Protein AF-A0A5C5GBD8-F1 (afdb_monomer_lite)

Organism: NCBI:txid2588711

Radius of gyration: 11.94 Å; chains: 1; bounding box: 27×21×32 Å

Sequence (77 aa):
MSWTSVTAEWQVFIRAFCAAFPHLDGEALRRFRGDRAKLVTYLSEAHDLTEAEACETLTDWFDLNGPRILAELARAA

Structure (mmCIF, N/CA/C/O backbone):
data_AF-A0A5C5GBD8-F1
#
_entry.id   AF-A0A5C5GBD8-F1
#
loop_
_atom_site.group_PDB
_atom_site.id
_atom_site.type_symbol
_atom_site.label_atom_id
_atom_site.label_alt_id
_atom_site.label_comp_id
_atom_site.label_asym_id
_atom_site.label_entity_id
_atom_site.label_seq_id
_atom_site.pdbx_PDB_ins_code
_atom_site.Cartn_x
_atom_site.Cartn_y
_atom_site.Cartn_z
_atom_site.occupancy
_atom_site.B_iso_or_equiv
_atom_site.auth_seq_id
_atom_site.auth_comp_id
_atom_site.auth_asym_id
_atom_site.auth_atom_id
_atom_site.pdbx_PDB_model_num
ATOM 1 N N . MET A 1 1 ? 10.951 5.413 -0.463 1.00 83.44 1 MET A N 1
ATOM 2 C CA . MET A 1 1 ? 10.838 5.387 -1.939 1.00 83.44 1 MET A CA 1
ATOM 3 C C . MET A 1 1 ? 9.933 6.529 -2.384 1.00 83.44 1 MET A C 1
ATOM 5 O O . MET A 1 1 ? 9.015 6.878 -1.655 1.00 83.44 1 MET A O 1
ATOM 9 N N . SER A 1 2 ? 10.172 7.149 -3.546 1.00 90.06 2 SER A N 1
ATOM 10 C CA . SER A 1 2 ? 9.258 8.192 -4.030 1.00 90.06 2 SER A CA 1
ATOM 11 C C . SER A 1 2 ? 7.949 7.578 -4.537 1.00 90.06 2 SER A C 1
ATOM 13 O O . SER A 1 2 ? 7.949 6.580 -5.262 1.00 90.06 2 SER A O 1
ATOM 15 N N . TRP A 1 3 ? 6.823 8.203 -4.191 1.00 91.00 3 TRP A N 1
ATOM 16 C CA . TRP A 1 3 ? 5.514 7.776 -4.689 1.00 91.00 3 TRP A CA 1
ATOM 17 C C . TRP A 1 3 ? 5.421 7.883 -6.217 1.00 91.00 3 TRP A C 1
ATOM 19 O O . TRP A 1 3 ? 4.809 7.041 -6.860 1.00 91.00 3 TRP A O 1
ATOM 29 N N . THR A 1 4 ? 6.105 8.859 -6.819 1.00 92.38 4 THR A N 1
ATOM 30 C CA . THR A 1 4 ? 6.184 9.029 -8.278 1.00 92.38 4 THR A CA 1
ATOM 31 C C . THR A 1 4 ? 6.760 7.801 -8.987 1.00 92.38 4 THR A C 1
ATOM 33 O O . THR A 1 4 ? 6.283 7.426 -10.054 1.00 92.38 4 THR A O 1
ATOM 36 N N . SER A 1 5 ? 7.766 7.143 -8.404 1.00 91.12 5 SER A N 1
ATOM 37 C CA . SER A 1 5 ? 8.312 5.900 -8.964 1.00 91.12 5 SER A CA 1
ATOM 38 C C . SER A 1 5 ? 7.329 4.735 -8.844 1.00 91.12 5 SER A C 1
ATOM 40 O O . SER A 1 5 ? 7.238 3.916 -9.754 1.00 91.12 5 SER A O 1
ATOM 42 N N . VAL A 1 6 ? 6.560 4.682 -7.751 1.00 91.44 6 VAL A N 1
ATOM 43 C CA . VAL A 1 6 ? 5.501 3.679 -7.561 1.00 91.44 6 VAL A CA 1
ATOM 44 C C . VAL A 1 6 ? 4.388 3.857 -8.593 1.00 91.44 6 VAL A C 1
ATOM 46 O O . VAL A 1 6 ? 3.928 2.877 -9.172 1.00 91.44 6 VAL A O 1
ATOM 49 N N . THR A 1 7 ? 3.954 5.093 -8.853 1.00 94.38 7 THR A N 1
ATOM 50 C CA . THR A 1 7 ? 2.858 5.358 -9.795 1.00 94.38 7 THR A CA 1
ATOM 51 C C . THR A 1 7 ? 3.260 5.184 -11.257 1.00 94.38 7 THR A C 1
ATOM 53 O O . THR A 1 7 ? 2.415 4.774 -12.053 1.00 94.38 7 THR A O 1
ATOM 56 N N . ALA A 1 8 ? 4.528 5.420 -11.611 1.00 94.56 8 ALA A N 1
ATOM 57 C CA . ALA A 1 8 ? 5.052 5.128 -12.948 1.00 94.56 8 ALA A CA 1
ATOM 58 C 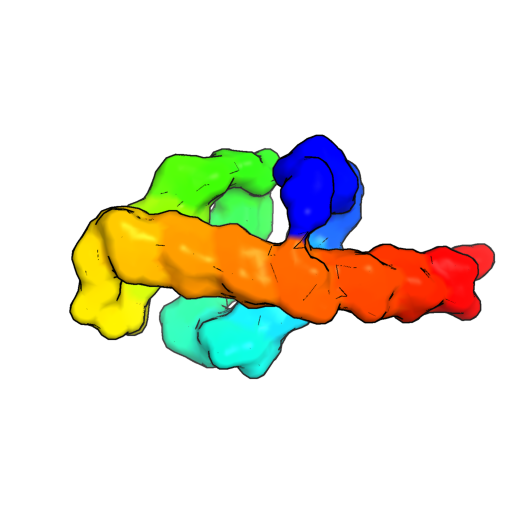C . ALA A 1 8 ? 4.944 3.631 -13.287 1.00 94.56 8 ALA A C 1
ATOM 60 O O . ALA A 1 8 ? 4.461 3.269 -14.357 1.00 94.56 8 ALA A O 1
ATOM 61 N N . GLU A 1 9 ? 5.285 2.766 -12.329 1.00 94.62 9 GLU A N 1
ATOM 62 C CA . GLU A 1 9 ? 5.279 1.305 -12.487 1.00 94.62 9 GLU A CA 1
ATOM 63 C C . GLU A 1 9 ? 4.091 0.638 -11.769 1.00 94.62 9 GLU A C 1
ATOM 65 O O . GLU A 1 9 ? 4.174 -0.502 -11.297 1.00 94.62 9 GLU A O 1
ATOM 70 N N . TRP A 1 10 ? 2.959 1.350 -11.677 1.00 94.38 10 TRP A N 1
ATOM 71 C CA . TRP A 1 10 ? 1.826 1.006 -10.805 1.00 94.38 10 TRP A CA 1
ATOM 72 C C . TRP A 1 10 ? 1.374 -0.451 -10.917 1.00 94.38 10 TRP A C 1
ATOM 74 O O . TRP A 1 10 ? 1.180 -1.123 -9.908 1.00 94.38 10 TRP A O 1
ATOM 84 N N . GLN A 1 11 ? 1.241 -0.964 -12.144 1.00 93.25 11 GLN A N 1
ATOM 85 C CA . GLN A 1 11 ? 0.760 -2.328 -12.400 1.00 93.25 11 GLN A CA 1
ATOM 86 C C . GLN A 1 11 ? 1.685 -3.408 -11.827 1.00 93.25 11 GLN A C 1
ATOM 88 O O . GLN A 1 11 ? 1.223 -4.466 -11.398 1.00 93.25 11 GLN A O 1
ATOM 93 N N . VAL A 1 12 ? 2.991 -3.153 -11.814 1.00 94.44 12 VAL A N 1
ATOM 94 C CA . VAL A 1 12 ? 3.975 -4.091 -11.272 1.00 94.44 12 VAL A CA 1
ATOM 95 C C . VAL A 1 12 ? 3.903 -4.070 -9.753 1.00 94.44 12 VAL A C 1
ATOM 97 O O . VAL A 1 12 ? 3.832 -5.122 -9.115 1.00 94.44 12 VAL A O 1
ATOM 100 N N . PHE A 1 13 ? 3.856 -2.865 -9.188 1.00 95.06 13 PHE A N 1
ATOM 101 C CA . PHE A 1 13 ? 3.788 -2.654 -7.753 1.00 95.06 13 PHE A CA 1
ATOM 102 C C . PHE A 1 13 ? 2.549 -3.277 -7.125 1.00 95.06 13 PHE A C 1
ATOM 104 O O . PHE A 1 13 ? 2.687 -4.039 -6.173 1.00 95.06 13 PHE A O 1
ATOM 111 N N . ILE A 1 14 ? 1.357 -3.047 -7.680 1.00 94.25 14 ILE A N 1
ATOM 112 C CA . ILE A 1 14 ? 0.129 -3.640 -7.130 1.00 94.25 14 ILE A CA 1
ATOM 113 C C . ILE A 1 14 ? 0.112 -5.161 -7.239 1.00 94.25 14 ILE A C 1
ATOM 115 O O . ILE A 1 14 ? -0.448 -5.818 -6.372 1.00 94.25 14 ILE A O 1
ATOM 119 N N . ARG A 1 15 ? 0.738 -5.747 -8.269 1.00 93.81 15 ARG A N 1
ATOM 120 C CA . ARG A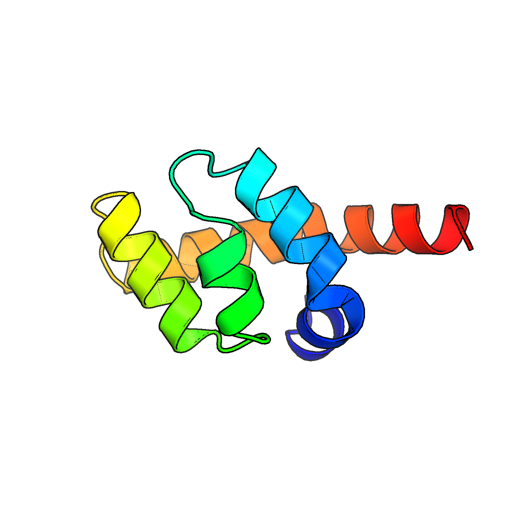 1 15 ? 0.815 -7.206 -8.392 1.00 93.81 15 ARG A CA 1
ATOM 121 C C . ARG A 1 15 ? 1.651 -7.790 -7.258 1.00 93.81 15 ARG A C 1
ATOM 123 O O . ARG A 1 15 ? 1.245 -8.770 -6.643 1.00 93.81 15 ARG A O 1
ATOM 130 N N . ALA A 1 16 ? 2.797 -7.173 -6.971 1.00 95.25 16 ALA A N 1
ATOM 131 C CA . ALA A 1 16 ? 3.628 -7.549 -5.833 1.00 95.25 16 ALA A CA 1
ATOM 132 C C . ALA A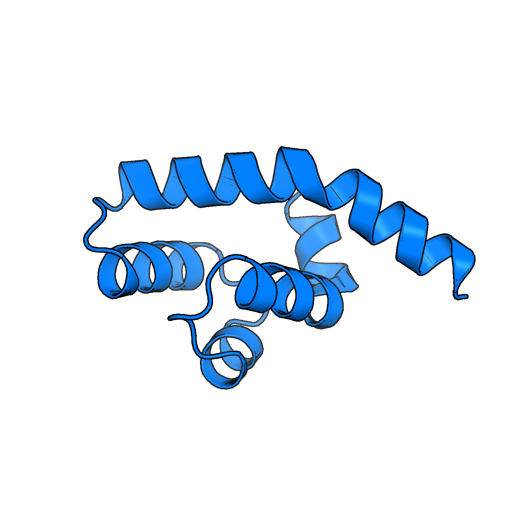 1 16 ? 2.926 -7.263 -4.493 1.00 95.25 16 ALA A C 1
ATOM 134 O O . ALA A 1 16 ? 3.020 -8.066 -3.571 1.00 95.25 16 ALA A O 1
ATOM 135 N N . PHE A 1 17 ? 2.181 -6.161 -4.406 1.00 95.31 17 PHE A N 1
ATOM 136 C CA . PHE A 1 17 ? 1.428 -5.782 -3.214 1.00 95.31 17 PHE A CA 1
ATOM 137 C C . PHE A 1 17 ? 0.302 -6.778 -2.910 1.00 95.31 17 PHE A C 1
ATOM 139 O O . PHE A 1 17 ? 0.247 -7.305 -1.808 1.00 95.31 17 PHE A O 1
ATOM 146 N N . CYS A 1 18 ? -0.523 -7.147 -3.894 1.00 94.81 18 CYS A N 1
ATOM 147 C CA . CYS A 1 18 ? -1.552 -8.185 -3.744 1.00 94.81 18 CYS A CA 1
ATOM 148 C C . CYS A 1 18 ? -0.972 -9.554 -3.369 1.00 94.81 18 CYS A C 1
ATOM 150 O O . CYS A 1 18 ? -1.626 -10.324 -2.676 1.00 94.81 18 CYS A O 1
ATOM 152 N N . ALA A 1 19 ? 0.251 -9.870 -3.806 1.00 94.94 19 ALA A N 1
ATOM 153 C CA . ALA A 1 19 ? 0.916 -11.101 -3.386 1.00 94.94 19 ALA A CA 1
ATOM 154 C C . ALA A 1 19 ? 1.302 -11.080 -1.894 1.00 94.94 19 ALA A C 1
ATOM 156 O O . ALA A 1 19 ? 1.319 -12.132 -1.260 1.00 94.94 19 ALA A O 1
ATOM 157 N N . ALA A 1 20 ? 1.596 -9.902 -1.333 1.00 95.19 20 ALA A N 1
ATOM 158 C CA . ALA A 1 20 ? 1.882 -9.727 0.092 1.00 95.19 20 ALA A CA 1
ATOM 159 C C . ALA A 1 20 ? 0.608 -9.588 0.947 1.00 95.19 20 ALA A C 1
ATOM 161 O O . ALA A 1 20 ? 0.592 -10.023 2.095 1.00 95.19 20 ALA A O 1
ATOM 162 N N . PHE A 1 21 ? -0.458 -9.021 0.379 1.00 94.94 21 PHE A N 1
ATOM 163 C CA . PHE A 1 21 ? -1.737 -8.770 1.041 1.00 94.94 21 PHE A CA 1
ATOM 164 C C . PHE A 1 21 ? -2.871 -9.475 0.273 1.00 94.94 21 PHE A C 1
ATOM 166 O O . PHE A 1 21 ? -3.585 -8.837 -0.505 1.00 94.94 21 PHE A O 1
ATOM 173 N N . PRO A 1 22 ? -3.056 -10.798 0.467 1.00 92.06 22 PRO A N 1
ATOM 174 C CA . PRO A 1 22 ? -3.966 -11.613 -0.347 1.00 92.06 22 PRO A CA 1
ATOM 175 C C . PRO A 1 22 ? -5.455 -11.286 -0.156 1.00 92.06 22 PRO A C 1
ATOM 177 O O . PRO A 1 22 ? -6.283 -11.740 -0.940 1.00 92.06 22 PRO A O 1
ATOM 180 N N . HIS A 1 23 ? -5.806 -10.503 0.868 1.00 92.00 23 HIS A N 1
ATOM 181 C CA . HIS A 1 23 ? -7.171 -10.020 1.096 1.00 92.00 23 HIS A CA 1
ATOM 182 C C . HIS A 1 23 ? -7.548 -8.826 0.205 1.00 92.00 23 HIS A C 1
ATOM 184 O O . HIS A 1 23 ? -8.721 -8.462 0.139 1.00 92.00 23 HIS A O 1
ATOM 190 N N . LEU A 1 24 ? -6.580 -8.230 -0.497 1.00 94.38 24 LEU A N 1
ATOM 191 C CA . LEU A 1 24 ? -6.814 -7.098 -1.385 1.00 94.38 24 LEU A CA 1
ATOM 192 C C . LEU A 1 24 ? -7.181 -7.559 -2.797 1.00 94.38 24 LEU A C 1
ATOM 194 O O . LEU A 1 24 ? -6.493 -8.380 -3.407 1.00 94.38 24 LEU A O 1
ATOM 198 N N . ASP A 1 25 ? -8.213 -6.942 -3.367 1.00 93.44 25 ASP A N 1
ATOM 199 C CA . ASP A 1 25 ? -8.597 -7.145 -4.760 1.00 93.44 25 ASP A CA 1
ATOM 200 C C . ASP A 1 25 ? -7.713 -6.316 -5.707 1.00 93.44 25 ASP A C 1
ATOM 202 O O . ASP A 1 25 ? -7.779 -5.083 -5.767 1.00 93.44 25 ASP A O 1
ATOM 206 N N . GLY A 1 26 ? -6.914 -7.008 -6.521 1.00 91.69 26 GLY A N 1
ATOM 207 C CA . GLY A 1 26 ? -6.065 -6.382 -7.532 1.00 91.69 26 GLY A CA 1
ATOM 208 C C . GLY A 1 26 ? -6.834 -5.601 -8.606 1.00 91.69 26 GLY A C 1
ATOM 209 O O . GLY A 1 26 ? -6.279 -4.682 -9.211 1.00 91.69 26 GLY A O 1
ATOM 210 N N . GLU A 1 27 ? -8.106 -5.906 -8.874 1.00 93.38 27 GLU A N 1
ATOM 211 C CA . GLU A 1 27 ? -8.938 -5.102 -9.774 1.00 93.38 27 GLU A CA 1
ATOM 212 C C . GLU A 1 27 ? -9.321 -3.753 -9.159 1.00 93.38 27 GLU A C 1
ATOM 214 O O . GLU A 1 27 ? -9.205 -2.726 -9.836 1.00 93.38 27 GLU A O 1
ATOM 219 N N . ALA A 1 28 ? -9.690 -3.728 -7.876 1.00 93.06 28 ALA A N 1
ATOM 220 C CA . ALA A 1 28 ? -9.885 -2.488 -7.128 1.00 93.06 28 ALA A CA 1
ATOM 221 C C . ALA A 1 28 ? -8.602 -1.638 -7.121 1.00 93.06 28 ALA A C 1
ATOM 223 O O . ALA A 1 28 ? -8.632 -0.473 -7.527 1.00 93.06 28 ALA A O 1
ATOM 224 N N . LEU A 1 29 ? -7.447 -2.239 -6.803 1.00 93.75 29 LEU A N 1
ATOM 225 C CA . LEU A 1 29 ? -6.165 -1.523 -6.785 1.00 93.75 29 LEU A CA 1
ATOM 226 C C . LEU A 1 29 ? -5.778 -0.955 -8.158 1.00 93.75 29 LEU A C 1
ATOM 228 O O . LEU A 1 29 ? -5.300 0.177 -8.266 1.00 93.75 29 LEU A O 1
ATOM 232 N N . ARG A 1 30 ? -6.042 -1.686 -9.249 1.00 93.50 30 ARG A N 1
ATOM 233 C CA . ARG A 1 30 ? -5.831 -1.169 -10.615 1.00 93.50 30 ARG A CA 1
ATOM 234 C C . ARG A 1 30 ? -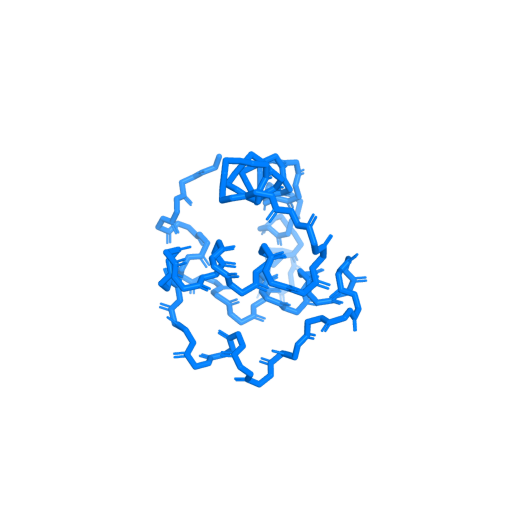6.613 0.117 -10.874 1.00 93.50 30 ARG A C 1
ATOM 236 O O . ARG A 1 30 ? -6.087 1.016 -11.534 1.00 93.50 30 ARG A O 1
ATOM 243 N N . ARG A 1 31 ? -7.833 0.232 -10.342 1.00 94.94 31 ARG A N 1
ATOM 244 C CA . ARG A 1 31 ? -8.686 1.423 -10.496 1.00 94.94 31 ARG A CA 1
ATOM 245 C C . ARG A 1 31 ? -8.201 2.620 -9.684 1.00 94.94 31 ARG A C 1
ATOM 247 O O . ARG A 1 31 ? -8.500 3.746 -10.074 1.00 94.94 31 ARG A O 1
ATOM 254 N N . PHE A 1 32 ? -7.433 2.408 -8.615 1.00 94.69 32 PHE A N 1
ATOM 255 C CA . PHE A 1 32 ? -6.917 3.504 -7.789 1.00 94.69 32 PHE A CA 1
ATOM 256 C C . PHE A 1 32 ? -5.859 4.341 -8.506 1.00 94.69 32 PHE A C 1
ATOM 258 O O . PHE A 1 32 ? -5.700 5.507 -8.170 1.00 94.69 32 PHE A O 1
ATOM 265 N N . ARG A 1 33 ? -5.173 3.789 -9.519 1.00 92.38 33 ARG A N 1
ATOM 266 C CA . ARG A 1 33 ? -4.200 4.517 -10.361 1.00 92.38 33 ARG A CA 1
ATOM 267 C C . ARG A 1 33 ? -3.169 5.325 -9.548 1.00 92.38 33 ARG A C 1
ATOM 269 O O . ARG A 1 33 ? -2.821 6.439 -9.927 1.00 92.38 33 ARG A O 1
ATOM 276 N N . GLY A 1 34 ? -2.701 4.773 -8.427 1.00 93.38 34 GLY A N 1
ATOM 277 C CA . GLY A 1 34 ? -1.737 5.448 -7.556 1.00 93.38 34 GLY A CA 1
ATOM 278 C C . GLY A 1 34 ? -2.335 6.468 -6.581 1.00 93.38 34 GLY A C 1
ATOM 279 O O . GLY A 1 34 ? -1.588 7.242 -5.985 1.00 93.38 34 GLY A O 1
ATOM 280 N N . ASP A 1 35 ? -3.655 6.490 -6.394 1.00 95.69 35 ASP A N 1
ATOM 281 C CA . ASP A 1 35 ? -4.299 7.251 -5.323 1.00 95.69 35 ASP A CA 1
ATOM 282 C C . ASP A 1 35 ? -3.934 6.643 -3.960 1.00 95.69 35 ASP A C 1
ATOM 284 O O . ASP A 1 35 ? -4.467 5.610 -3.545 1.00 95.69 35 ASP A O 1
ATOM 288 N N . ARG A 1 36 ? -2.975 7.283 -3.282 1.00 95.19 36 ARG A N 1
ATOM 289 C CA . ARG A 1 36 ? -2.439 6.809 -2.003 1.00 95.19 36 ARG A CA 1
ATOM 290 C C . ARG A 1 36 ? -3.497 6.819 -0.905 1.00 95.19 36 ARG A C 1
ATOM 292 O O . ARG A 1 36 ? -3.502 5.906 -0.093 1.00 95.19 36 ARG A O 1
ATOM 299 N N . ALA A 1 37 ? -4.386 7.813 -0.886 1.00 96.12 37 ALA A N 1
ATOM 300 C CA . ALA A 1 37 ? -5.412 7.916 0.147 1.00 96.12 37 ALA A CA 1
ATOM 301 C C . ALA A 1 37 ? -6.393 6.744 0.042 1.00 96.12 37 ALA A C 1
ATOM 303 O O . ALA A 1 37 ? -6.599 6.035 1.022 1.00 96.12 37 ALA A O 1
ATOM 304 N N . LYS A 1 38 ? -6.891 6.453 -1.169 1.00 96.69 38 LYS A N 1
ATOM 305 C CA . LYS A 1 38 ? -7.750 5.277 -1.398 1.00 96.69 38 LYS A CA 1
ATOM 306 C C . LYS A 1 38 ? -7.069 3.970 -1.013 1.00 96.69 38 LYS A C 1
ATOM 308 O O . LYS A 1 38 ? -7.720 3.079 -0.482 1.00 96.69 38 LYS A O 1
ATOM 313 N N . LEU A 1 39 ? -5.772 3.853 -1.288 1.00 96.25 39 LEU A N 1
ATOM 314 C CA . LEU A 1 39 ? -5.010 2.656 -0.956 1.00 96.25 39 LEU A CA 1
ATOM 315 C C . LEU A 1 39 ? -4.867 2.467 0.558 1.00 96.25 39 LEU A C 1
ATOM 317 O O . LEU A 1 39 ? -5.029 1.349 1.031 1.00 96.25 39 LEU A O 1
ATOM 321 N N . VAL A 1 40 ? -4.608 3.547 1.303 1.00 97.38 40 VAL A N 1
ATOM 322 C CA . VAL A 1 40 ? -4.559 3.522 2.772 1.00 97.38 40 VAL A CA 1
ATOM 323 C C . VAL A 1 40 ? -5.925 3.150 3.342 1.00 97.38 40 VAL A C 1
ATOM 325 O O . VAL A 1 40 ? -5.991 2.214 4.130 1.00 97.38 40 VAL A O 1
ATOM 328 N N . THR A 1 41 ? -7.008 3.799 2.895 1.00 97.81 41 THR A N 1
ATOM 329 C CA . THR A 1 41 ? -8.373 3.473 3.342 1.00 97.81 41 THR A CA 1
ATOM 330 C C . THR A 1 41 ? -8.710 2.006 3.073 1.00 97.81 41 THR A C 1
ATOM 332 O O . THR A 1 41 ? -9.157 1.289 3.965 1.00 97.81 41 THR A O 1
ATOM 335 N N . TYR A 1 42 ? -8.426 1.522 1.865 1.00 97.00 42 TYR A N 1
ATOM 336 C CA . TYR A 1 42 ? -8.725 0.143 1.502 1.00 97.00 42 TYR A CA 1
ATOM 337 C C . TYR A 1 42 ? -7.895 -0.870 2.302 1.00 97.00 42 TYR A C 1
ATOM 339 O O . TYR A 1 42 ? -8.418 -1.896 2.729 1.00 97.00 42 TYR A O 1
ATOM 347 N N . LEU A 1 43 ? -6.615 -0.571 2.549 1.00 97.31 43 LEU A N 1
ATOM 348 C CA . LEU A 1 43 ? -5.757 -1.399 3.393 1.00 97.31 43 LEU A CA 1
ATOM 349 C C . LEU A 1 43 ? -6.257 -1.418 4.844 1.00 97.31 43 LEU A C 1
ATOM 351 O O . LEU A 1 43 ? -6.289 -2.490 5.442 1.00 97.31 43 LEU A O 1
ATOM 355 N N . SER A 1 44 ? -6.682 -0.269 5.386 1.00 97.94 44 SER A N 1
ATOM 356 C CA . SER A 1 44 ? -7.247 -0.202 6.737 1.00 97.94 44 SER A CA 1
ATOM 357 C C . SER A 1 44 ? -8.508 -1.045 6.881 1.00 97.94 44 SER A C 1
ATOM 359 O O . SER A 1 44 ? -8.594 -1.854 7.799 1.00 97.94 44 SER A O 1
ATOM 361 N N . GLU A 1 45 ? -9.446 -0.932 5.938 1.00 97.00 45 GLU A N 1
ATOM 362 C CA . GLU A 1 45 ? -10.704 -1.684 5.967 1.00 97.00 45 GLU A CA 1
ATOM 363 C C . GLU A 1 45 ? -10.479 -3.192 5.807 1.00 97.00 45 GLU A C 1
ATOM 365 O O . GLU A 1 45 ? -11.113 -3.992 6.491 1.00 97.00 45 GLU A O 1
ATOM 370 N N . ALA A 1 46 ? -9.569 -3.597 4.918 1.00 96.38 46 ALA A N 1
ATOM 371 C CA . ALA A 1 46 ? -9.326 -5.009 4.630 1.00 96.38 46 ALA A CA 1
ATOM 372 C C . ALA A 1 46 ? -8.573 -5.751 5.747 1.00 96.38 46 ALA A C 1
ATOM 374 O O . ALA A 1 46 ? -8.647 -6.979 5.811 1.00 96.38 46 ALA A O 1
ATOM 375 N N . HIS A 1 47 ? -7.836 -5.031 6.596 1.00 94.75 47 HIS A N 1
ATOM 376 C CA . HIS A 1 47 ? -6.961 -5.613 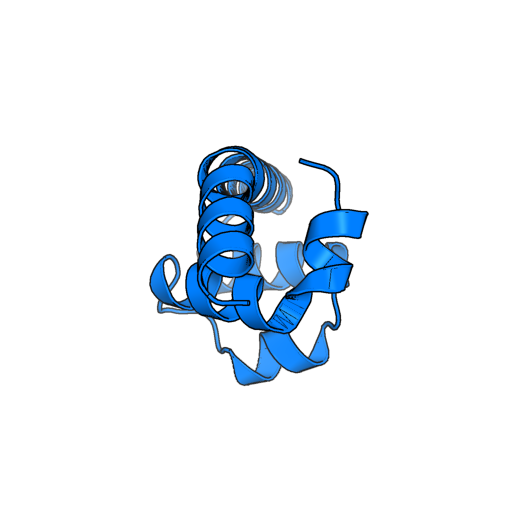7.618 1.00 94.75 47 HIS A CA 1
ATOM 377 C C . HIS A 1 47 ? -7.297 -5.181 9.053 1.00 94.75 47 HIS A C 1
ATOM 379 O O . HIS A 1 47 ? -6.529 -5.506 9.955 1.00 94.75 47 HIS A O 1
ATOM 385 N N . ASP A 1 48 ? -8.426 -4.493 9.265 1.00 96.12 48 ASP A N 1
ATOM 386 C CA . ASP A 1 48 ? -8.846 -3.962 10.575 1.00 96.12 48 ASP A CA 1
ATOM 387 C C . ASP A 1 48 ? -7.747 -3.094 11.225 1.00 96.12 48 ASP A C 1
ATOM 389 O O . ASP A 1 48 ? -7.423 -3.209 12.404 1.00 96.12 48 ASP A O 1
ATOM 393 N N . LEU A 1 49 ? -7.110 -2.251 10.407 1.00 97.06 49 LEU A N 1
ATOM 394 C CA . LEU A 1 49 ? -6.093 -1.305 10.862 1.00 97.06 49 LEU A CA 1
ATOM 395 C C . LEU A 1 49 ? -6.714 0.076 11.032 1.00 97.06 49 LEU A C 1
ATOM 397 O O . LEU A 1 49 ? -7.656 0.454 10.334 1.00 97.06 49 LEU A O 1
ATOM 401 N N . THR A 1 50 ? -6.117 0.892 11.888 1.00 98.25 50 THR A N 1
ATOM 402 C CA . THR A 1 50 ? -6.340 2.336 11.834 1.00 98.25 50 THR A CA 1
ATOM 403 C C . THR A 1 50 ? -5.730 2.930 10.559 1.00 98.25 50 THR A C 1
ATOM 405 O O . THR A 1 50 ? -4.818 2.365 9.952 1.00 98.25 50 THR A O 1
ATOM 408 N N . GLU A 1 51 ? -6.192 4.115 10.152 1.00 97.75 51 GLU A N 1
ATOM 409 C CA . GLU A 1 51 ? -5.618 4.820 8.995 1.00 97.75 51 GLU A CA 1
ATOM 410 C C . GLU A 1 51 ? -4.111 5.095 9.17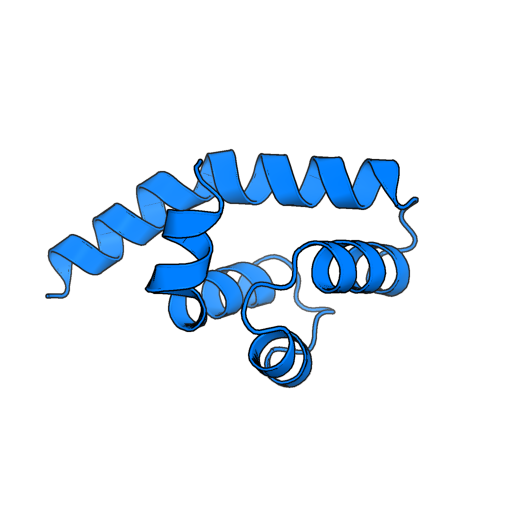8 1.00 97.75 51 GLU A C 1
ATOM 412 O O . GLU A 1 51 ? -3.340 5.010 8.221 1.00 97.75 51 GLU A O 1
ATOM 417 N N . ALA A 1 52 ? -3.681 5.374 10.415 1.00 98.06 52 ALA A N 1
ATOM 418 C CA . ALA A 1 52 ? -2.276 5.584 10.755 1.00 98.06 52 ALA A CA 1
ATOM 419 C C . ALA A 1 52 ? -1.447 4.309 10.542 1.00 98.06 52 ALA A C 1
ATOM 421 O O . ALA A 1 52 ? -0.472 4.340 9.793 1.00 98.06 52 ALA A O 1
ATOM 422 N N . GLU A 1 53 ? -1.887 3.179 11.100 1.00 98.06 53 GLU A N 1
ATOM 423 C CA . GLU A 1 53 ? -1.217 1.882 10.935 1.00 98.06 53 GLU A CA 1
ATOM 424 C C . GLU A 1 53 ? -1.190 1.435 9.469 1.00 98.06 53 GLU A C 1
ATOM 426 O O . GLU A 1 53 ? -0.178 0.922 8.990 1.00 98.06 53 GLU A O 1
ATOM 431 N N . ALA A 1 54 ? -2.275 1.662 8.723 1.00 98.12 54 ALA A N 1
ATOM 432 C CA . ALA A 1 54 ? -2.319 1.379 7.293 1.00 98.12 54 ALA A CA 1
ATOM 433 C C . ALA A 1 54 ? -1.341 2.272 6.511 1.00 98.12 54 ALA A C 1
ATOM 435 O O . ALA A 1 54 ? -0.654 1.799 5.606 1.00 98.12 54 ALA A O 1
ATOM 436 N N . CYS A 1 55 ? -1.233 3.554 6.864 1.00 97.56 55 CYS A N 1
ATOM 437 C CA . CYS A 1 55 ? -0.285 4.481 6.248 1.00 97.56 55 CYS A CA 1
ATOM 438 C C . CYS A 1 55 ? 1.174 4.075 6.513 1.00 97.56 55 CYS A C 1
ATOM 440 O O . CYS A 1 55 ? 1.993 4.118 5.586 1.00 97.56 55 CYS A O 1
ATOM 442 N N . GLU A 1 56 ? 1.493 3.663 7.743 1.00 97.81 56 GLU A N 1
ATOM 443 C CA . GLU A 1 56 ? 2.816 3.150 8.121 1.00 97.81 56 GLU A CA 1
ATOM 444 C C . GLU A 1 56 ? 3.120 1.841 7.392 1.00 97.81 56 GLU A C 1
ATOM 446 O O . GLU A 1 56 ? 4.093 1.778 6.645 1.00 97.81 56 GLU A O 1
ATOM 451 N N . THR A 1 57 ? 2.217 0.859 7.469 1.00 97.50 57 THR A N 1
ATOM 452 C CA . THR A 1 57 ? 2.340 -0.435 6.773 1.00 97.50 57 THR A CA 1
ATOM 453 C C . THR A 1 57 ? 2.594 -0.248 5.280 1.00 97.50 57 THR A C 1
ATOM 455 O O . THR A 1 57 ? 3.461 -0.900 4.694 1.00 97.50 57 THR A O 1
ATOM 458 N N . LEU A 1 58 ? 1.849 0.662 4.649 1.00 96.19 58 LEU A N 1
ATOM 459 C CA . LEU A 1 58 ? 2.008 0.966 3.236 1.00 96.19 58 LEU A CA 1
ATOM 460 C C . LEU A 1 58 ? 3.396 1.542 2.937 1.00 96.19 58 LEU A C 1
ATOM 462 O O . LEU A 1 58 ? 4.054 1.121 1.986 1.00 96.19 58 LEU A O 1
ATOM 466 N N . THR A 1 59 ? 3.826 2.514 3.740 1.00 95.62 59 THR A N 1
ATOM 467 C CA . THR A 1 59 ? 5.115 3.196 3.576 1.00 95.62 59 THR A CA 1
ATOM 468 C C . THR A 1 59 ? 6.268 2.217 3.750 1.00 95.62 59 THR A C 1
ATOM 470 O O . THR A 1 59 ? 7.104 2.104 2.853 1.00 95.62 59 THR A O 1
ATOM 473 N N . ASP A 1 60 ? 6.248 1.436 4.827 1.00 96.38 60 ASP A N 1
ATOM 474 C CA . ASP A 1 60 ? 7.266 0.436 5.137 1.00 96.38 60 ASP A CA 1
ATOM 475 C C . ASP A 1 60 ? 7.369 -0.617 4.036 1.00 96.38 60 ASP A C 1
ATOM 477 O O . ASP A 1 60 ? 8.465 -0.969 3.590 1.00 96.38 60 ASP A O 1
ATOM 481 N N . TRP A 1 61 ? 6.226 -1.093 3.535 1.00 96.56 61 TRP A N 1
ATOM 482 C CA . TRP A 1 61 ? 6.221 -2.104 2.488 1.00 96.56 61 TRP A CA 1
ATOM 483 C C . TRP A 1 61 ? 6.851 -1.591 1.190 1.00 96.56 61 TRP A C 1
ATOM 485 O O . TRP A 1 61 ? 7.672 -2.299 0.595 1.00 96.56 61 TRP A O 1
ATOM 495 N N . PHE A 1 62 ? 6.500 -0.377 0.744 1.00 95.00 62 PHE A N 1
ATOM 496 C CA . PHE A 1 62 ? 7.070 0.208 -0.475 1.00 95.00 62 PHE A CA 1
ATOM 497 C C . PHE A 1 62 ? 8.542 0.581 -0.311 1.00 95.00 62 PHE A C 1
ATOM 499 O O . PHE A 1 62 ? 9.310 0.435 -1.264 1.00 95.00 62 PHE A O 1
ATOM 506 N N . ASP A 1 63 ? 8.954 1.016 0.875 1.00 94.50 63 ASP A N 1
ATOM 507 C CA . ASP A 1 63 ? 10.349 1.342 1.157 1.00 94.50 63 ASP A CA 1
ATOM 508 C C . ASP A 1 63 ? 11.229 0.094 1.159 1.00 94.50 63 ASP A C 1
ATOM 510 O O . ASP A 1 63 ? 12.311 0.104 0.566 1.00 94.50 63 ASP A O 1
ATOM 514 N N . LEU A 1 64 ? 10.729 -1.005 1.726 1.00 96.00 64 LEU A N 1
ATOM 515 C CA . LEU A 1 64 ? 11.436 -2.279 1.764 1.00 96.00 64 LEU A CA 1
ATOM 516 C C . LEU A 1 64 ? 11.468 -2.978 0.395 1.00 96.00 64 LEU A C 1
ATOM 518 O O . LEU A 1 64 ? 12.506 -3.493 -0.022 1.00 96.00 64 LEU A O 1
ATOM 522 N N . ASN A 1 65 ? 10.338 -3.023 -0.317 1.00 96.12 65 ASN A N 1
ATOM 523 C CA . ASN A 1 65 ? 10.209 -3.824 -1.541 1.00 96.12 65 ASN A CA 1
ATOM 524 C C . ASN A 1 65 ? 10.488 -3.044 -2.825 1.00 96.12 65 ASN A C 1
ATOM 526 O O . ASN A 1 65 ? 10.863 -3.642 -3.835 1.00 96.12 65 ASN A O 1
ATOM 530 N N . GLY A 1 66 ? 10.317 -1.726 -2.812 1.00 94.88 66 GLY A N 1
ATOM 531 C CA . GLY A 1 66 ? 10.390 -0.903 -4.011 1.00 94.88 66 GLY A CA 1
ATOM 532 C C . GLY A 1 66 ? 11.718 -0.947 -4.755 1.00 94.88 66 GLY A C 1
ATOM 533 O O . GLY A 1 66 ? 11.700 -1.181 -5.966 1.00 94.88 66 GLY A O 1
ATOM 534 N N . PRO A 1 67 ? 12.874 -0.812 -4.078 1.00 94.75 67 PRO A N 1
ATOM 535 C CA . PRO A 1 67 ? 14.172 -0.941 -4.735 1.00 94.75 67 PRO A CA 1
ATOM 536 C C . PRO A 1 67 ? 14.354 -2.296 -5.430 1.00 94.75 67 PRO A C 1
ATOM 538 O O . PRO A 1 67 ? 14.866 -2.356 -6.547 1.00 94.75 67 PRO A O 1
ATOM 541 N N . ARG A 1 68 ? 13.887 -3.382 -4.798 1.00 94.94 68 ARG A N 1
ATOM 542 C CA . ARG A 1 68 ? 13.961 -4.736 -5.360 1.00 94.94 68 ARG A CA 1
ATOM 543 C C . ARG A 1 68 ? 13.076 -4.877 -6.599 1.00 94.94 68 ARG A C 1
ATOM 545 O O . ARG A 1 68 ? 13.558 -5.357 -7.619 1.00 94.94 68 ARG A O 1
ATOM 552 N N . ILE A 1 69 ? 11.822 -4.426 -6.530 1.00 95.19 69 ILE A N 1
ATOM 553 C CA . ILE A 1 69 ? 10.869 -4.495 -7.651 1.00 95.19 69 ILE A CA 1
ATOM 554 C C . ILE A 1 69 ? 11.399 -3.721 -8.865 1.00 95.19 69 ILE A C 1
ATOM 556 O O . ILE A 1 69 ? 11.381 -4.238 -9.980 1.00 95.19 69 ILE A O 1
ATOM 560 N N . LEU A 1 70 ? 11.925 -2.509 -8.662 1.00 93.19 70 LEU A N 1
ATOM 561 C CA . LEU A 1 70 ? 12.515 -1.729 -9.754 1.00 93.19 70 LEU A CA 1
ATOM 562 C C . LEU A 1 70 ? 13.751 -2.406 -10.356 1.00 93.19 70 LEU A C 1
ATOM 564 O O . LEU A 1 70 ? 13.918 -2.409 -11.574 1.00 93.19 70 LEU A O 1
ATOM 568 N N . ALA A 1 71 ? 14.611 -2.994 -9.521 1.00 93.44 71 ALA A N 1
ATOM 569 C CA . ALA A 1 71 ? 15.781 -3.720 -10.002 1.00 93.44 71 ALA A CA 1
ATOM 570 C C . ALA A 1 71 ? 15.395 -4.962 -10.824 1.00 93.44 71 ALA A C 1
ATOM 572 O O . ALA A 1 71 ? 16.067 -5.279 -11.802 1.00 93.44 71 ALA A O 1
ATOM 573 N N . GLU A 1 72 ? 14.320 -5.659 -10.449 1.00 93.19 72 GLU A N 1
ATOM 574 C CA . GLU A 1 72 ? 13.776 -6.790 -11.208 1.00 93.19 72 GLU A CA 1
ATOM 575 C C . GLU A 1 72 ? 13.203 -6.344 -12.558 1.00 93.19 72 GLU A C 1
ATOM 577 O O . GLU A 1 72 ? 13.478 -6.987 -13.570 1.00 93.19 72 GLU A O 1
ATOM 582 N N . LEU A 1 73 ? 12.484 -5.217 -12.600 1.00 90.38 73 LEU A N 1
ATOM 583 C CA . LEU A 1 73 ? 11.978 -4.644 -13.852 1.00 90.38 73 LEU A CA 1
ATOM 584 C C . LEU A 1 73 ? 13.101 -4.250 -14.808 1.00 90.38 73 LEU A C 1
ATOM 586 O O . LEU A 1 73 ? 13.056 -4.611 -15.979 1.00 90.38 73 LEU A O 1
ATOM 590 N N . ALA A 1 74 ? 14.134 -3.575 -14.303 1.00 90.81 74 ALA A N 1
ATOM 591 C CA . ALA A 1 74 ? 15.271 -3.146 -15.114 1.00 90.81 74 ALA A CA 1
ATOM 592 C C . ALA A 1 74 ? 16.073 -4.318 -15.711 1.00 90.81 74 ALA A C 1
ATOM 594 O O . ALA A 1 74 ? 16.761 -4.135 -16.707 1.00 90.81 74 ALA A O 1
ATOM 595 N N . ARG A 1 75 ? 16.005 -5.515 -15.112 1.00 90.25 75 ARG A N 1
ATOM 596 C CA . ARG A 1 75 ? 16.649 -6.734 -15.638 1.00 90.25 75 ARG A CA 1
ATOM 597 C C . ARG A 1 75 ? 15.801 -7.471 -16.674 1.00 90.25 75 ARG A C 1
ATOM 599 O O . ARG A 1 75 ? 16.333 -8.326 -17.373 1.00 90.25 75 ARG A O 1
ATOM 606 N N . ALA A 1 76 ? 14.497 -7.208 -16.705 1.00 83.75 76 ALA A N 1
ATOM 607 C CA . ALA A 1 76 ? 13.547 -7.854 -17.606 1.00 83.75 76 ALA A CA 1
ATOM 608 C C . ALA A 1 76 ? 13.273 -7.040 -18.887 1.00 83.75 76 ALA A C 1
ATOM 610 O O . ALA A 1 76 ? 12.582 -7.547 -19.771 1.00 83.75 76 ALA A O 1
ATOM 611 N N . ALA A 1 77 ? 13.778 -5.804 -18.958 1.00 74.94 77 ALA A N 1
ATOM 612 C CA . ALA A 1 77 ? 13.700 -4.895 -20.104 1.00 74.94 77 ALA A CA 1
ATOM 613 C C . ALA A 1 77 ? 14.939 -5.020 -21.002 1.00 74.94 77 ALA A C 1
ATOM 615 O O . ALA A 1 77 ? 14.765 -4.918 -22.237 1.00 74.94 77 ALA A O 1
#

Secondary structure (DSSP, 8-state):
--HHHHHHTHHHHHHHHHHH-TTS-HHHHHHHTT-HHHHHHHHHHHHT--HHHHHHHHHHHHHHHHHHHHHHHHHH-

Foldseek 3Di:
DDLVLCLVVVLLNLVVVCVVVVLDDSVVSVVCSSVLQVQLVRQCVSPVHDSVVSNVVVVVVCVVCVVVSVVVVVVVD

pLDDT: mean 94.27, std 3.51, range [74.94, 98.25]